Protein AF-A0A2V8UMM5-F1 (afdb_monomer_lite)

Sequence (128 aa):
MSQAISGHEPTEQEIGVKPAPEAKSEKRARAGDTRSVKVDIAKLDYLLDMVGEMVIAQSMIRHDPEIEKVSTPRLLRNFSQLESIAERIQKTAMSMRVVPVRVLFQKMARLVRDLSRKHRKQVDFETS

Foldseek 3Di:
DDDDDDDDDDDDDDDDDDDDDDDPDPPPDPPPPPDDDDDDPVVLVVQLVVLVVVLVVLVCCVPPPVCVVVPDPVNVVVSVVVNVVSVVSNVVSVVVNDDPCVVVLVVVVVVVVVVCVVVVHDDDDDDD

Radius of gyration: 35.99 Å; chains: 1; bounding box: 85×62×94 Å

Structure (mmCIF, N/CA/C/O backbone):
data_AF-A0A2V8UMM5-F1
#
_entry.id   AF-A0A2V8UMM5-F1
#
loop_
_atom_site.group_PDB
_atom_site.id
_atom_site.type_symbol
_atom_site.label_atom_id
_atom_site.label_alt_id
_atom_site.label_comp_id
_atom_site.label_asym_id
_atom_site.label_entity_id
_atom_site.label_seq_id
_atom_site.pdbx_PDB_ins_code
_atom_site.Cartn_x
_atom_site.Cartn_y
_atom_site.Cartn_z
_atom_site.occupancy
_atom_site.B_iso_or_equiv
_atom_site.auth_seq_id
_atom_site.auth_comp_id
_atom_site.auth_asym_id
_atom_site.auth_atom_id
_atom_site.pdbx_PDB_model_num
ATOM 1 N N . MET A 1 1 ? -62.244 49.802 68.753 1.00 40.03 1 MET A N 1
ATOM 2 C CA . MET A 1 1 ? -62.958 50.016 67.475 1.00 40.03 1 MET A CA 1
ATOM 3 C C . MET A 1 1 ? -61.936 50.449 66.430 1.00 40.03 1 MET A C 1
ATOM 5 O O . MET A 1 1 ? -61.139 51.310 66.766 1.00 40.03 1 MET A O 1
ATOM 9 N N . SER A 1 2 ? -61.975 49.807 65.251 1.00 38.78 2 SER A N 1
ATOM 10 C CA . SER A 1 2 ? -61.232 50.033 63.982 1.00 38.78 2 SER A CA 1
ATOM 11 C C . SER A 1 2 ? -59.695 50.047 64.031 1.00 38.78 2 SER A C 1
ATOM 13 O O . SER A 1 2 ? -59.108 50.900 64.676 1.00 38.78 2 SER A O 1
ATOM 15 N N . GLN A 1 3 ? -58.960 49.063 63.486 1.00 39.09 3 GLN A N 1
ATOM 16 C CA . GLN A 1 3 ? -58.786 48.651 62.070 1.00 39.09 3 GLN A CA 1
ATOM 17 C C . GLN A 1 3 ? -58.391 49.787 61.111 1.00 39.09 3 GLN A C 1
ATOM 19 O O . GLN A 1 3 ? -59.218 50.644 60.825 1.00 39.09 3 GLN A O 1
ATOM 24 N N . ALA A 1 4 ? -57.179 49.716 60.542 1.00 41.06 4 ALA A N 1
ATOM 25 C CA . ALA A 1 4 ? -56.945 49.422 59.119 1.00 41.06 4 ALA A CA 1
ATOM 26 C C . ALA A 1 4 ? -55.432 49.330 58.804 1.00 41.06 4 ALA A C 1
ATOM 28 O O . ALA A 1 4 ? -54.586 49.817 59.543 1.00 41.06 4 ALA A O 1
ATOM 29 N N . ILE A 1 5 ? -55.141 48.635 57.711 1.00 40.31 5 ILE A N 1
ATOM 30 C CA . ILE A 1 5 ? -53.904 47.979 57.264 1.00 40.31 5 ILE A CA 1
ATOM 31 C C . ILE A 1 5 ? -53.278 48.677 56.037 1.00 40.31 5 ILE A C 1
ATOM 33 O O . ILE A 1 5 ? -53.992 49.360 55.311 1.00 40.31 5 ILE A O 1
ATOM 37 N N . SER A 1 6 ? -52.021 48.305 55.727 1.00 42.56 6 SER A N 1
ATOM 38 C CA . SER A 1 6 ? -51.389 48.254 54.381 1.00 42.56 6 SER A CA 1
ATOM 39 C C . SER A 1 6 ? -50.859 49.576 53.782 1.00 42.56 6 SER A C 1
ATOM 41 O O . SER A 1 6 ? -51.536 50.589 53.838 1.00 42.56 6 SER A O 1
ATOM 43 N N . GLY A 1 7 ? -49.682 49.657 53.146 1.00 34.88 7 GLY A N 1
ATOM 44 C CA . GLY A 1 7 ? -48.693 48.639 52.791 1.00 34.88 7 GLY A CA 1
ATOM 45 C C . GLY A 1 7 ? -47.494 49.221 52.007 1.00 34.88 7 GLY A C 1
ATOM 46 O O . GLY A 1 7 ? -47.568 50.328 51.489 1.00 34.88 7 GLY A O 1
ATOM 47 N N . HIS A 1 8 ? -46.421 48.420 51.979 1.00 42.41 8 HIS A N 1
ATOM 48 C CA . HIS A 1 8 ? -45.359 48.213 50.969 1.00 42.41 8 HIS A CA 1
ATOM 49 C C . HIS A 1 8 ? -44.520 49.378 50.362 1.00 42.41 8 HIS A C 1
ATOM 51 O O . HIS A 1 8 ? -44.987 50.127 49.513 1.00 42.41 8 HIS A O 1
ATOM 57 N N . GLU A 1 9 ? -43.250 49.441 50.804 1.00 49.84 9 GLU A N 1
ATOM 58 C CA . GLU A 1 9 ? -41.944 49.421 50.076 1.00 49.84 9 GLU A CA 1
ATOM 59 C C . GLU A 1 9 ? -41.904 49.531 48.523 1.00 49.84 9 GLU A C 1
ATOM 61 O O . GLU A 1 9 ? -42.826 49.045 47.866 1.00 49.84 9 GLU A O 1
ATOM 66 N N . PRO A 1 10 ? -40.820 50.086 47.901 1.00 49.03 10 PRO A N 1
ATOM 67 C CA . PRO A 1 10 ? -39.515 49.399 47.878 1.00 49.03 10 PRO A CA 1
ATOM 68 C C . PRO A 1 10 ? -38.199 50.217 47.836 1.00 49.03 10 PRO A C 1
ATOM 70 O O . PRO A 1 10 ? -38.131 51.413 47.571 1.00 49.03 10 PRO A O 1
ATOM 73 N N . THR A 1 11 ? -37.175 49.414 48.128 1.00 46.41 11 THR A N 1
ATOM 74 C CA . THR A 1 11 ? -35.702 49.440 48.171 1.00 46.41 11 THR A CA 1
ATOM 75 C C . THR A 1 11 ? -34.938 50.091 47.003 1.00 46.41 11 THR A C 1
ATOM 77 O O . THR A 1 11 ? -35.460 50.144 45.898 1.00 46.41 11 THR A O 1
ATOM 80 N N . GLU A 1 12 ? -33.663 50.450 47.270 1.00 45.28 12 GLU A N 1
ATOM 81 C CA . GLU A 1 12 ? -32.421 50.364 46.438 1.00 45.28 12 GLU A CA 1
ATOM 82 C C . GLU A 1 12 ? -31.548 51.632 46.613 1.00 45.28 12 GLU A C 1
ATOM 84 O O . GLU A 1 12 ? -32.076 52.733 46.672 1.00 45.28 12 GLU A O 1
ATOM 89 N N . GLN A 1 13 ? -30.214 51.636 46.730 1.00 40.69 13 GLN A N 1
ATOM 90 C CA . GLN A 1 13 ? -29.137 50.663 46.513 1.00 40.69 13 GLN A CA 1
ATOM 91 C C . GLN A 1 13 ? -27.851 51.285 47.111 1.00 40.69 13 GLN A C 1
ATOM 93 O O . GLN A 1 13 ? -27.551 52.444 46.822 1.00 40.69 13 GLN A O 1
ATOM 98 N N . GLU A 1 14 ? -27.062 50.532 47.886 1.00 41.03 14 GLU A N 1
ATOM 99 C CA . GLU A 1 14 ? -25.693 50.920 48.261 1.00 41.03 14 GLU A CA 1
ATOM 100 C C . GLU A 1 14 ? -24.646 50.172 47.419 1.00 41.03 14 GLU A C 1
ATOM 102 O O . GLU A 1 14 ? -24.663 48.954 47.247 1.00 41.03 14 GLU A O 1
ATOM 107 N N . ILE A 1 15 ? -23.723 50.982 46.913 1.00 47.09 15 ILE A N 1
ATOM 108 C CA . ILE A 1 15 ? -22.450 50.714 46.245 1.00 47.09 15 ILE A CA 1
ATOM 109 C C . ILE A 1 15 ? -21.518 49.759 47.014 1.00 47.09 15 ILE A C 1
ATOM 111 O O . ILE A 1 15 ? -21.248 49.941 48.197 1.00 47.09 15 ILE A O 1
ATOM 115 N N . GLY A 1 16 ? -20.905 48.812 46.297 1.00 40.38 16 GLY A N 1
ATOM 116 C CA . GLY A 1 16 ? -19.848 47.950 46.832 1.00 40.38 16 GLY A CA 1
ATOM 117 C C . GLY A 1 16 ? -18.998 47.308 45.737 1.00 40.38 16 GLY A C 1
ATOM 118 O O . GLY A 1 16 ? -19.277 46.202 45.285 1.00 40.38 16 GLY A O 1
ATOM 119 N N . VAL A 1 17 ? -17.939 48.001 45.313 1.00 48.53 17 VAL A N 1
ATOM 120 C CA . VAL A 1 17 ? -16.918 47.482 44.390 1.00 48.53 17 VAL A CA 1
ATOM 121 C C . VAL A 1 17 ? -15.945 46.574 45.152 1.00 48.53 17 VAL A C 1
ATOM 123 O O . VAL A 1 17 ? -15.284 47.014 46.092 1.00 48.53 17 VAL A O 1
ATOM 126 N N . LYS A 1 18 ? -15.797 45.321 44.701 1.00 55.31 18 LYS A N 1
ATOM 127 C CA . LYS A 1 18 ? -14.663 44.437 45.028 1.00 55.31 18 LYS A CA 1
ATOM 128 C C . LYS A 1 18 ? -14.210 43.703 43.750 1.00 55.31 18 LYS A C 1
ATOM 130 O O . LYS A 1 18 ? -15.072 43.230 43.011 1.00 55.31 18 LYS A O 1
ATOM 135 N N . PRO A 1 19 ? -12.898 43.629 43.452 1.00 48.78 19 PRO A N 1
ATOM 136 C CA . PRO A 1 19 ? -12.400 43.214 42.141 1.00 48.78 19 PRO A CA 1
ATOM 137 C C . PRO A 1 19 ? -12.377 41.685 41.993 1.00 48.78 19 PRO A C 1
ATOM 139 O O . PRO A 1 19 ? -11.952 40.966 42.897 1.00 48.78 19 PRO A O 1
ATOM 142 N N . ALA A 1 20 ? -12.840 41.201 40.839 1.00 51.81 20 ALA A N 1
ATOM 143 C CA . ALA A 1 20 ? -12.838 39.791 40.452 1.00 51.81 20 ALA A CA 1
ATOM 144 C C . ALA A 1 20 ? -11.487 39.383 39.814 1.00 51.81 20 ALA A C 1
ATOM 146 O O . ALA A 1 20 ? -10.830 40.223 39.197 1.00 51.81 20 ALA A O 1
ATOM 147 N N . PRO A 1 21 ? -11.059 38.115 39.968 1.00 51.31 21 PRO A N 1
ATOM 148 C CA . PRO A 1 21 ? -9.695 37.675 39.695 1.00 51.31 21 PRO A CA 1
ATOM 149 C C . PRO A 1 21 ? -9.398 37.510 38.201 1.00 51.31 21 PRO A C 1
ATOM 151 O O . PRO A 1 21 ? -10.256 37.128 37.406 1.00 51.31 21 PRO A O 1
ATOM 154 N N . GLU A 1 22 ? -8.136 37.768 37.862 1.00 49.12 22 GLU A N 1
ATOM 155 C CA . GLU A 1 22 ? -7.519 37.646 36.544 1.00 49.12 22 GLU A CA 1
ATOM 156 C C . GLU A 1 22 ? -7.912 36.350 35.820 1.00 49.12 22 GLU A C 1
ATOM 158 O O . GLU A 1 22 ? -7.555 35.233 36.214 1.00 49.12 22 GLU A O 1
ATOM 163 N N . ALA A 1 23 ? -8.620 36.518 34.703 1.00 49.28 23 ALA A N 1
ATOM 164 C CA . ALA A 1 23 ? -8.815 35.473 33.719 1.00 49.28 23 ALA A CA 1
ATOM 165 C C . ALA A 1 23 ? -7.446 35.085 33.147 1.00 49.28 23 ALA A C 1
ATOM 167 O O . ALA A 1 23 ? -6.804 35.845 32.418 1.00 49.28 23 ALA A O 1
ATOM 168 N N . LYS A 1 24 ? -6.997 33.882 33.513 1.00 49.97 24 LYS A N 1
ATOM 169 C CA . LYS A 1 24 ? -5.814 33.229 32.962 1.00 49.97 24 LYS A CA 1
ATOM 170 C C . LYS A 1 24 ? -5.858 33.304 31.440 1.00 49.97 24 LYS A C 1
ATOM 172 O O . LYS A 1 24 ? -6.742 32.740 30.803 1.00 49.97 24 LYS A O 1
ATOM 177 N N . SER A 1 25 ? -4.858 33.988 30.894 1.00 48.34 25 SER A N 1
ATOM 178 C CA . SER A 1 25 ? -4.458 33.945 29.496 1.00 48.34 25 SER A CA 1
ATOM 179 C C . SER A 1 25 ? -4.437 32.494 29.009 1.00 48.34 25 SER A C 1
ATOM 181 O O . SER A 1 25 ? -3.516 31.729 29.309 1.00 48.34 25 SER A O 1
ATOM 183 N N . GLU A 1 26 ? -5.449 32.114 28.232 1.00 48.84 26 GLU A N 1
ATOM 184 C CA . GLU A 1 26 ? -5.346 30.971 27.342 1.00 48.84 26 GLU A CA 1
ATOM 185 C C . GLU A 1 26 ? -4.319 31.335 26.270 1.00 48.84 26 GLU A C 1
ATOM 187 O O . GLU A 1 26 ? -4.629 31.862 25.200 1.00 48.84 26 GLU A O 1
ATOM 192 N N . LYS A 1 27 ? -3.051 31.023 26.553 1.00 52.53 27 LYS A N 1
ATOM 193 C CA . LYS A 1 27 ? -2.083 30.691 25.512 1.00 52.53 27 LYS A CA 1
ATOM 194 C C . LYS A 1 27 ? -2.631 29.470 24.778 1.00 52.53 27 LYS A C 1
ATOM 196 O O . LYS A 1 27 ? -2.223 28.339 25.034 1.00 52.53 27 LYS A O 1
ATOM 201 N N . ARG A 1 28 ? -3.564 29.699 23.850 1.00 52.97 28 ARG A N 1
ATOM 202 C CA . ARG A 1 28 ? -3.888 28.742 22.803 1.00 52.97 28 ARG A CA 1
ATOM 203 C C . ARG A 1 28 ? -2.626 28.634 21.969 1.00 52.97 28 ARG A C 1
ATOM 205 O O . ARG A 1 28 ? -2.322 29.491 21.141 1.00 52.97 28 ARG A O 1
ATOM 212 N N . ALA A 1 29 ? -1.832 27.629 22.320 1.00 51.62 29 ALA A N 1
ATOM 213 C CA . ALA A 1 29 ? -0.649 27.234 21.599 1.00 51.62 29 ALA A CA 1
ATOM 214 C C . ALA A 1 29 ? -0.990 27.259 20.109 1.00 51.62 29 ALA A C 1
ATOM 216 O O . ALA A 1 29 ? -1.937 26.601 19.669 1.00 51.62 29 ALA A O 1
ATOM 217 N N . ARG A 1 30 ? -0.225 28.041 19.346 1.00 52.84 30 ARG A N 1
ATOM 218 C CA . ARG A 1 30 ? -0.095 27.861 17.904 1.00 52.84 30 ARG A CA 1
ATOM 219 C C . ARG A 1 30 ? 0.564 26.497 17.691 1.00 52.84 30 ARG A C 1
ATOM 221 O O . ARG A 1 30 ? 1.755 26.408 17.418 1.00 52.84 30 ARG A O 1
ATOM 228 N N . ALA A 1 31 ? -0.196 25.430 17.916 1.00 54.66 31 ALA A N 1
ATOM 229 C CA . ALA A 1 31 ? 0.117 24.124 17.383 1.00 54.66 31 ALA A CA 1
ATOM 230 C C . ALA A 1 31 ? 0.033 24.291 15.868 1.00 54.66 31 ALA A C 1
ATOM 232 O O . ALA A 1 31 ? -0.990 24.759 15.364 1.00 54.66 31 ALA A O 1
ATOM 233 N N . GLY A 1 32 ? 1.142 24.025 15.177 1.00 53.88 32 GLY A N 1
ATOM 234 C CA . GLY A 1 32 ? 1.217 24.105 13.725 1.00 53.88 32 GLY A CA 1
ATOM 235 C C . GLY A 1 32 ? -0.011 23.451 13.103 1.00 53.88 32 GLY A C 1
ATOM 236 O O . GLY A 1 32 ? -0.384 22.339 13.483 1.00 53.88 32 GLY A O 1
ATOM 237 N N . ASP A 1 33 ? -0.654 24.200 12.213 1.00 55.84 33 ASP A N 1
ATOM 238 C CA . ASP A 1 33 ? -1.900 23.850 11.547 1.00 55.84 33 ASP A CA 1
ATOM 239 C C . ASP A 1 33 ? -1.676 22.591 10.698 1.00 55.84 33 ASP A C 1
ATOM 241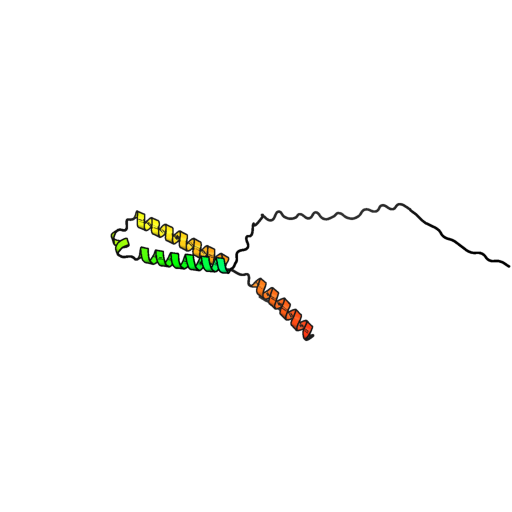 O O . ASP A 1 33 ? -1.302 22.636 9.525 1.00 55.84 33 ASP A O 1
ATOM 245 N N . THR A 1 34 ? -1.811 21.429 11.330 1.00 63.16 34 THR A N 1
ATOM 246 C CA . THR A 1 34 ? -1.776 20.135 10.661 1.00 63.16 34 THR A CA 1
ATOM 247 C C . THR A 1 34 ? -3.109 19.994 9.947 1.00 63.16 34 THR A C 1
ATOM 249 O O . THR A 1 34 ? -4.088 19.480 10.488 1.00 63.16 34 THR A O 1
ATOM 252 N N . ARG A 1 35 ? -3.158 20.502 8.711 1.00 77.19 35 ARG A N 1
ATOM 253 C CA . ARG A 1 35 ? -4.280 20.271 7.801 1.00 77.19 35 ARG A CA 1
ATOM 254 C C . ARG A 1 35 ? -4.463 18.767 7.635 1.00 77.19 35 ARG A C 1
ATOM 256 O O . ARG A 1 35 ? -3.637 18.093 7.028 1.00 77.19 35 ARG A O 1
ATOM 263 N N . SER A 1 36 ? -5.545 18.251 8.203 1.00 78.94 36 SER A N 1
ATOM 264 C CA . SER A 1 36 ? -5.938 16.851 8.088 1.00 78.94 36 SER A CA 1
ATOM 265 C C . SER A 1 36 ? -7.033 16.708 7.035 1.00 78.94 36 SER A C 1
ATOM 267 O O . SER A 1 36 ? -7.933 17.541 6.931 1.00 78.94 36 SER A O 1
ATOM 269 N N . VAL A 1 37 ? -6.947 15.643 6.240 1.00 79.50 37 VAL A N 1
ATOM 270 C CA . VAL A 1 37 ? -7.943 15.288 5.226 1.00 79.50 37 VAL A CA 1
ATOM 271 C C . VAL A 1 37 ? -8.512 13.925 5.591 1.00 79.50 37 VAL A C 1
ATOM 273 O O . VAL A 1 37 ? -7.763 12.977 5.822 1.00 79.50 37 VAL A O 1
ATOM 276 N N . LYS A 1 38 ? -9.842 13.825 5.661 1.00 82.25 38 LYS A N 1
ATOM 277 C CA . LYS A 1 38 ? -10.527 12.544 5.852 1.00 82.25 38 LYS A CA 1
ATOM 278 C C . LYS A 1 38 ? -10.653 11.851 4.504 1.00 82.25 38 LYS A C 1
ATOM 280 O O . LYS A 1 38 ? -11.232 12.408 3.575 1.00 82.25 38 LYS A O 1
ATOM 285 N N . VAL A 1 39 ? -10.133 10.636 4.424 1.00 83.88 39 VAL A N 1
ATOM 286 C CA . VAL A 1 39 ? -10.223 9.776 3.245 1.00 83.88 39 VAL A CA 1
ATOM 287 C C . VAL A 1 39 ? -10.933 8.494 3.664 1.00 83.88 39 VAL A C 1
ATOM 289 O O . VAL A 1 39 ? -10.702 7.991 4.762 1.00 83.88 39 VAL A O 1
ATOM 292 N N . ASP A 1 40 ? -11.834 8.004 2.816 1.00 87.44 40 ASP A N 1
ATOM 293 C CA . ASP A 1 40 ? -12.479 6.706 3.015 1.00 87.44 40 ASP A CA 1
ATOM 294 C C . ASP A 1 40 ? -11.429 5.589 2.925 1.00 87.44 40 ASP A C 1
ATOM 296 O O . ASP A 1 40 ? -10.587 5.598 2.023 1.00 87.44 40 ASP A O 1
ATOM 300 N N . ILE A 1 41 ? -11.501 4.620 3.836 1.00 84.38 41 ILE A N 1
ATOM 301 C CA . ILE A 1 41 ? -10.621 3.448 3.857 1.00 84.38 41 ILE A CA 1
ATOM 302 C C . ILE A 1 41 ? -10.711 2.701 2.521 1.00 84.38 41 ILE A C 1
ATOM 304 O O . ILE A 1 41 ? -9.678 2.334 1.973 1.00 84.38 41 ILE A O 1
ATOM 308 N N . ALA A 1 42 ? -11.902 2.593 1.920 1.00 87.44 42 ALA A N 1
ATOM 309 C CA . ALA A 1 42 ? -12.075 1.921 0.630 1.00 87.44 42 ALA A CA 1
ATOM 310 C C . ALA A 1 42 ? -11.251 2.563 -0.503 1.00 87.44 42 ALA A C 1
ATOM 312 O O . ALA A 1 42 ? -10.797 1.878 -1.416 1.00 87.44 42 ALA A O 1
ATOM 313 N N . LYS A 1 43 ? -11.010 3.881 -0.445 1.00 86.81 43 LYS A N 1
ATOM 314 C CA . LYS A 1 43 ? -10.176 4.579 -1.438 1.00 86.81 43 LYS A CA 1
ATOM 315 C C . LYS A 1 43 ? -8.689 4.308 -1.236 1.00 86.81 43 LYS A C 1
ATOM 317 O O . LYS A 1 43 ? -7.953 4.253 -2.216 1.00 86.81 43 LYS A O 1
ATOM 322 N N . LEU A 1 44 ? -8.249 4.160 0.016 1.00 87.06 44 LEU A N 1
ATOM 323 C CA . LEU A 1 44 ? -6.878 3.742 0.319 1.00 87.06 44 LEU A CA 1
ATOM 324 C C . LEU A 1 44 ? -6.644 2.295 -0.121 1.00 87.06 44 LEU A C 1
ATOM 326 O O . LEU A 1 44 ? -5.587 1.996 -0.664 1.00 87.06 44 LEU A O 1
ATOM 330 N N . ASP A 1 45 ? -7.641 1.431 0.059 1.00 86.12 45 ASP A N 1
ATOM 331 C CA . ASP A 1 45 ? -7.603 0.031 -0.373 1.00 86.12 45 ASP A CA 1
ATOM 332 C C . ASP A 1 45 ? -7.466 -0.059 -1.892 1.00 86.12 45 ASP A C 1
ATOM 334 O O . ASP A 1 45 ? -6.504 -0.638 -2.385 1.00 86.12 45 ASP A O 1
ATOM 338 N N . TYR A 1 46 ? -8.332 0.646 -2.620 1.00 90.50 46 TYR A N 1
ATOM 339 C CA . TYR A 1 46 ? -8.257 0.726 -4.076 1.00 90.50 46 TYR A CA 1
ATOM 340 C C . TYR A 1 46 ? -6.915 1.289 -4.577 1.00 90.50 46 TYR A C 1
ATOM 342 O O . TYR A 1 46 ? -6.368 0.826 -5.576 1.00 90.50 46 TYR A O 1
ATOM 350 N N . LEU A 1 47 ? -6.342 2.275 -3.876 1.00 88.31 47 LEU A N 1
ATOM 351 C CA . LEU A 1 47 ? -5.008 2.787 -4.196 1.00 88.31 47 LEU A CA 1
ATOM 352 C C . LEU A 1 47 ? -3.930 1.709 -4.036 1.00 88.31 47 LEU A C 1
ATOM 354 O O . LEU A 1 47 ? -3.027 1.636 -4.867 1.00 88.31 47 LEU A O 1
ATOM 358 N N . LEU A 1 48 ? -4.011 0.882 -2.993 1.00 87.62 48 LEU A N 1
ATOM 359 C CA . LEU A 1 48 ? -3.070 -0.217 -2.779 1.00 87.62 48 LEU A CA 1
ATOM 360 C C . LEU A 1 48 ? -3.195 -1.300 -3.851 1.00 87.62 48 LEU A C 1
ATOM 362 O O . LEU A 1 48 ? -2.162 -1.784 -4.310 1.00 87.62 48 LEU A O 1
ATOM 366 N N . ASP A 1 49 ? -4.414 -1.617 -4.284 1.00 90.88 49 ASP A N 1
ATOM 367 C CA . ASP A 1 49 ? -4.651 -2.573 -5.370 1.00 90.88 49 ASP A CA 1
ATOM 368 C C . ASP A 1 49 ? -4.014 -2.076 -6.675 1.00 90.88 49 ASP A C 1
ATOM 370 O O . ASP A 1 49 ? -3.200 -2.776 -7.276 1.00 90.88 49 ASP A O 1
ATOM 374 N N . MET A 1 50 ? -4.263 -0.812 -7.046 1.00 91.25 50 MET A N 1
ATOM 375 C CA . MET A 1 50 ? -3.653 -0.197 -8.234 1.00 91.25 50 MET A CA 1
ATOM 376 C C . MET A 1 50 ? -2.122 -0.167 -8.166 1.00 91.25 50 MET A C 1
ATOM 378 O O . MET A 1 50 ? -1.445 -0.425 -9.161 1.00 91.25 50 MET A O 1
ATOM 382 N N . VAL A 1 51 ? -1.549 0.157 -7.002 1.00 89.06 51 VAL A N 1
ATOM 383 C CA . VAL A 1 51 ? -0.089 0.142 -6.815 1.00 89.06 51 VAL A CA 1
ATOM 384 C C . VAL A 1 51 ? 0.453 -1.285 -6.919 1.00 89.06 51 VAL A C 1
ATOM 386 O O . VAL A 1 51 ? 1.514 -1.481 -7.507 1.00 89.06 51 VAL A O 1
ATOM 389 N N . GLY A 1 52 ? -0.269 -2.278 -6.396 1.00 87.94 52 GLY A N 1
ATOM 390 C CA . GLY A 1 52 ? 0.079 -3.692 -6.517 1.00 87.94 52 GLY A CA 1
ATOM 391 C C . GLY A 1 52 ? 0.099 -4.162 -7.971 1.00 87.94 52 GLY A C 1
ATOM 392 O O . GLY A 1 52 ? 1.112 -4.691 -8.428 1.00 87.94 52 GLY A O 1
ATOM 393 N N . GLU A 1 53 ? -0.971 -3.899 -8.721 1.00 92.81 53 GLU A N 1
ATOM 394 C CA . GLU A 1 53 ? -1.052 -4.215 -10.153 1.00 92.81 53 GLU A CA 1
ATOM 395 C C . GLU A 1 53 ? 0.045 -3.508 -10.958 1.00 92.81 53 GLU A C 1
ATOM 397 O O . GLU A 1 53 ? 0.682 -4.118 -11.818 1.00 92.81 53 GLU A O 1
ATOM 402 N N . MET A 1 54 ? 0.340 -2.246 -10.632 1.00 90.25 54 MET A N 1
ATOM 403 C CA . MET A 1 54 ? 1.428 -1.493 -11.254 1.00 90.25 54 MET A CA 1
ATOM 404 C C . MET A 1 54 ? 2.794 -2.154 -11.015 1.00 90.25 54 MET A C 1
ATOM 406 O O . MET A 1 54 ? 3.582 -2.271 -11.952 1.00 90.25 54 MET A O 1
ATOM 410 N N . VAL A 1 55 ? 3.087 -2.593 -9.787 1.00 87.00 55 VAL A N 1
ATOM 411 C CA . VAL A 1 55 ? 4.355 -3.269 -9.458 1.00 87.00 55 VAL A CA 1
ATOM 412 C C . VAL A 1 55 ? 4.472 -4.607 -10.194 1.00 87.00 55 VAL A C 1
ATOM 414 O O . VAL A 1 55 ? 5.546 -4.935 -10.701 1.00 87.00 55 VAL A O 1
ATOM 417 N N . ILE A 1 56 ? 3.372 -5.354 -10.322 1.00 90.25 56 ILE A N 1
ATOM 418 C CA . ILE A 1 56 ? 3.337 -6.605 -11.094 1.00 90.25 56 ILE A CA 1
ATOM 419 C C . ILE A 1 56 ? 3.632 -6.329 -12.573 1.00 90.25 56 ILE A C 1
ATOM 421 O O . ILE A 1 56 ? 4.522 -6.958 -13.146 1.00 90.25 56 ILE A O 1
ATOM 425 N N . ALA A 1 57 ? 2.946 -5.357 -13.181 1.00 90.62 57 ALA A N 1
ATOM 426 C CA . ALA A 1 57 ? 3.161 -4.989 -14.579 1.00 90.62 57 ALA A CA 1
ATOM 427 C C . ALA A 1 57 ? 4.605 -4.520 -14.840 1.00 90.62 57 ALA A C 1
ATOM 429 O O . ALA A 1 57 ? 5.212 -4.889 -15.843 1.00 90.62 57 ALA A O 1
ATOM 430 N N . GLN A 1 58 ? 5.194 -3.756 -13.915 1.00 86.81 58 GLN A N 1
ATOM 431 C CA . GLN A 1 58 ? 6.600 -3.344 -13.996 1.00 86.81 58 GLN A CA 1
ATOM 432 C C . GLN A 1 58 ? 7.558 -4.538 -13.940 1.00 86.81 58 GLN A C 1
ATOM 434 O O . GLN A 1 58 ? 8.500 -4.598 -14.730 1.00 86.81 58 GLN A O 1
ATOM 439 N N . SER A 1 59 ? 7.306 -5.499 -13.046 1.00 88.31 59 SER A N 1
ATOM 440 C CA . SER A 1 59 ? 8.107 -6.722 -12.944 1.00 88.31 59 SER A CA 1
ATOM 441 C C . SER A 1 59 ? 8.040 -7.544 -14.232 1.00 88.31 59 SER A C 1
ATOM 443 O O . SER A 1 59 ? 9.079 -7.978 -14.728 1.00 88.31 59 SER A O 1
ATOM 445 N N . MET A 1 60 ? 6.851 -7.673 -14.832 1.00 89.81 60 MET A N 1
ATOM 446 C CA . MET A 1 60 ? 6.686 -8.336 -16.130 1.00 89.81 60 MET A CA 1
ATOM 447 C C . MET A 1 60 ? 7.535 -7.674 -17.218 1.00 89.81 60 MET A C 1
ATOM 449 O O . MET A 1 60 ? 8.261 -8.370 -17.915 1.00 89.81 60 MET A O 1
ATOM 453 N N . ILE A 1 61 ? 7.512 -6.341 -17.319 1.00 88.00 61 ILE A N 1
ATOM 454 C CA . ILE A 1 61 ? 8.300 -5.600 -18.320 1.00 88.00 61 ILE A CA 1
ATOM 455 C C . ILE A 1 61 ? 9.806 -5.747 -18.070 1.00 88.00 61 ILE A C 1
ATOM 457 O O . ILE A 1 61 ? 10.580 -5.904 -19.011 1.00 88.00 61 ILE A O 1
ATOM 461 N N . ARG A 1 62 ? 10.246 -5.697 -16.809 1.00 84.56 62 ARG A N 1
ATOM 462 C CA . ARG A 1 62 ? 11.668 -5.830 -16.459 1.00 84.56 62 ARG A CA 1
ATOM 463 C C . ARG A 1 62 ? 12.229 -7.212 -16.788 1.00 84.56 62 ARG A C 1
ATOM 465 O O . ARG A 1 62 ? 13.407 -7.315 -17.119 1.00 84.56 62 ARG A O 1
ATOM 472 N N . HIS A 1 63 ? 11.409 -8.248 -16.653 1.00 85.75 63 HIS A N 1
ATOM 473 C CA . HIS A 1 63 ? 11.787 -9.634 -16.923 1.00 85.75 63 HIS A CA 1
ATOM 474 C C . HIS A 1 63 ? 11.387 -10.107 -18.324 1.00 85.75 63 HIS A C 1
ATOM 476 O O . HIS A 1 63 ? 11.531 -11.291 -18.624 1.00 85.75 63 HIS A O 1
ATOM 482 N N . ASP A 1 64 ? 10.900 -9.206 -19.179 1.00 89.06 64 ASP A N 1
ATOM 483 C CA . ASP A 1 64 ? 10.574 -9.528 -20.560 1.00 89.06 64 ASP A CA 1
ATOM 484 C C . ASP A 1 64 ? 11.873 -9.768 -21.363 1.00 89.06 64 ASP A C 1
ATOM 486 O O . ASP A 1 64 ? 12.705 -8.856 -21.482 1.00 89.06 64 ASP A O 1
ATOM 490 N N . PRO A 1 65 ? 12.068 -10.967 -21.946 1.00 87.06 65 PRO A N 1
ATOM 491 C CA . PRO A 1 65 ? 13.261 -11.292 -22.725 1.00 87.06 65 PRO A CA 1
ATOM 492 C C . PRO A 1 65 ? 13.471 -10.393 -23.950 1.00 87.06 65 PRO A C 1
ATOM 494 O O . PRO A 1 65 ? 14.597 -10.266 -24.434 1.00 87.06 65 PRO A O 1
ATOM 497 N N . GLU A 1 66 ? 12.411 -9.800 -24.505 1.00 87.69 66 GLU A N 1
ATOM 498 C CA . GLU A 1 66 ? 12.531 -8.850 -25.613 1.00 87.69 66 GLU A CA 1
ATOM 499 C C . GLU A 1 66 ? 13.052 -7.499 -25.133 1.00 87.69 66 GLU A C 1
ATOM 501 O O . GLU A 1 66 ? 13.924 -6.910 -25.774 1.00 87.69 66 GLU A O 1
ATOM 506 N N . ILE A 1 67 ? 12.597 -7.039 -23.966 1.00 84.12 67 ILE A N 1
ATOM 507 C CA . ILE A 1 67 ? 13.119 -5.820 -23.341 1.00 84.12 67 ILE A CA 1
ATOM 508 C C . ILE A 1 67 ? 14.586 -6.006 -22.969 1.00 84.12 67 ILE A C 1
ATOM 510 O O . ILE A 1 67 ? 15.388 -5.110 -23.228 1.00 84.12 67 ILE A O 1
ATOM 514 N N . GLU A 1 68 ? 14.968 -7.169 -22.438 1.00 79.19 68 GLU A N 1
ATOM 515 C CA . GLU A 1 68 ? 16.356 -7.469 -22.074 1.00 79.19 68 GLU A CA 1
ATOM 516 C C . GLU A 1 68 ? 17.299 -7.346 -23.284 1.00 79.19 68 GLU A C 1
ATOM 518 O O . GLU A 1 68 ? 18.338 -6.689 -23.195 1.00 79.19 68 GLU A O 1
ATOM 523 N N . LYS A 1 69 ? 16.889 -7.851 -24.456 1.00 82.31 69 LYS A N 1
ATOM 524 C CA . LYS A 1 69 ? 17.668 -7.777 -25.710 1.00 82.31 69 LYS A CA 1
ATOM 525 C C . LYS A 1 69 ? 17.850 -6.358 -26.256 1.00 82.31 69 LYS A C 1
ATOM 527 O O . LYS A 1 69 ? 18.837 -6.096 -26.940 1.00 82.31 69 LYS A O 1
ATOM 532 N N . VAL A 1 70 ? 16.905 -5.456 -25.990 1.00 83.38 70 VAL A N 1
ATOM 533 C CA . VAL A 1 70 ? 16.898 -4.073 -26.517 1.00 83.38 70 VAL A CA 1
ATOM 534 C C . VAL A 1 70 ? 17.310 -3.058 -25.437 1.00 83.38 70 VAL A C 1
ATOM 536 O O . VAL A 1 70 ? 17.426 -1.853 -25.686 1.00 83.38 70 VAL A O 1
ATOM 539 N N . SER A 1 71 ? 17.553 -3.527 -24.211 1.00 82.69 71 SER A N 1
ATOM 540 C CA . SER A 1 71 ? 17.767 -2.662 -23.060 1.00 82.69 71 SER A CA 1
ATOM 541 C C . SER A 1 71 ? 19.086 -1.893 -23.144 1.00 82.69 71 SER A C 1
ATOM 543 O O . SER A 1 71 ? 20.188 -2.434 -23.166 1.00 82.69 71 SER A O 1
ATOM 545 N N . THR A 1 72 ? 18.976 -0.564 -23.167 1.00 88.81 72 THR A N 1
ATOM 546 C CA . THR A 1 72 ? 20.138 0.320 -23.035 1.00 88.81 72 THR A CA 1
ATOM 547 C C . THR A 1 72 ? 20.422 0.599 -21.556 1.00 88.81 72 THR A C 1
ATOM 549 O O . THR A 1 72 ? 19.486 0.644 -20.750 1.00 88.81 72 THR A O 1
ATOM 552 N N . PRO A 1 73 ? 21.672 0.918 -21.165 1.00 87.31 73 PRO A N 1
ATOM 553 C CA . PRO A 1 73 ? 21.985 1.308 -19.786 1.00 87.31 73 PRO A CA 1
ATOM 554 C C . PRO A 1 73 ? 21.145 2.489 -19.278 1.00 87.31 73 PRO A C 1
ATOM 556 O O . PRO A 1 73 ? 20.870 2.605 -18.086 1.00 87.31 73 PRO A O 1
ATOM 559 N N . ARG A 1 74 ? 20.722 3.384 -20.181 1.00 90.44 74 ARG A N 1
ATOM 560 C CA . ARG A 1 74 ? 19.805 4.484 -19.859 1.00 90.44 74 ARG A CA 1
ATOM 561 C C . ARG A 1 74 ? 18.399 3.973 -19.548 1.00 90.44 74 ARG A C 1
ATOM 563 O O . ARG A 1 74 ? 17.808 4.427 -18.575 1.00 90.44 74 ARG A O 1
ATOM 570 N N . LEU A 1 75 ? 17.881 3.047 -20.352 1.00 86.31 75 LEU A N 1
ATOM 571 C CA . LEU A 1 75 ? 16.562 2.456 -20.141 1.00 86.31 75 LEU A CA 1
ATOM 572 C C . LEU A 1 75 ? 16.502 1.689 -18.813 1.00 86.31 75 LEU A C 1
ATOM 574 O O . LEU A 1 75 ? 15.574 1.900 -18.039 1.00 86.31 75 LEU A O 1
ATOM 578 N N . LEU A 1 76 ? 17.533 0.897 -18.501 1.00 85.69 76 LEU A N 1
ATOM 579 C CA . LEU A 1 76 ? 17.641 0.180 -17.224 1.00 85.69 76 LEU A CA 1
ATOM 580 C C . LEU A 1 76 ? 17.630 1.136 -16.024 1.00 85.69 76 LEU A C 1
ATOM 582 O O . LEU A 1 76 ? 16.888 0.915 -15.072 1.00 85.69 76 LEU A O 1
ATOM 586 N N . ARG A 1 77 ? 18.380 2.248 -16.092 1.00 89.75 77 ARG A N 1
ATOM 587 C CA . ARG A 1 77 ? 18.345 3.283 -15.042 1.00 89.75 77 ARG A CA 1
ATOM 588 C C . ARG A 1 77 ? 16.955 3.891 -14.861 1.00 89.75 77 ARG A C 1
ATOM 590 O O . ARG A 1 77 ? 16.533 4.091 -13.725 1.00 89.75 77 ARG A O 1
ATOM 597 N N . ASN A 1 78 ? 16.246 4.170 -15.956 1.00 88.88 78 ASN A N 1
ATOM 598 C CA . ASN A 1 78 ? 14.890 4.713 -15.891 1.00 88.88 78 ASN A CA 1
ATOM 599 C C . ASN A 1 78 ? 13.915 3.718 -15.238 1.00 88.88 78 ASN A C 1
ATOM 601 O O . ASN A 1 78 ? 13.109 4.127 -14.404 1.00 88.88 78 ASN A O 1
ATOM 605 N N . PHE A 1 79 ? 14.017 2.424 -15.562 1.00 87.50 79 PHE A N 1
ATOM 606 C CA . PHE A 1 79 ? 13.220 1.379 -14.911 1.00 87.50 79 PHE A CA 1
ATOM 607 C C . PHE A 1 79 ? 13.522 1.273 -13.416 1.00 87.50 79 PHE A C 1
ATOM 609 O O . PHE A 1 79 ? 12.594 1.302 -12.616 1.00 87.50 79 PHE A O 1
ATOM 616 N N . SER A 1 80 ? 14.794 1.254 -13.011 1.00 88.19 80 SER A N 1
ATOM 617 C CA . SER A 1 80 ? 15.153 1.233 -11.584 1.00 88.19 80 SER A CA 1
ATOM 618 C C . SER A 1 80 ? 14.653 2.469 -10.828 1.00 88.19 80 SER A C 1
ATOM 620 O O . SER A 1 80 ? 14.249 2.376 -9.669 1.00 88.19 80 SER A O 1
ATOM 622 N N . GLN A 1 81 ? 14.644 3.641 -11.470 1.00 91.44 81 GLN A N 1
ATOM 623 C CA . GLN A 1 81 ? 14.066 4.845 -10.872 1.00 91.44 81 GLN A CA 1
ATOM 624 C C . GLN A 1 81 ? 12.546 4.718 -10.699 1.00 91.44 81 GLN A C 1
ATOM 626 O O . GLN A 1 81 ? 12.017 5.114 -9.659 1.00 91.44 81 GLN A O 1
ATOM 631 N N . LEU A 1 82 ? 11.851 4.152 -11.688 1.00 89.06 82 LEU A N 1
ATOM 632 C CA . LEU A 1 82 ? 10.416 3.886 -11.610 1.00 89.06 82 LEU A CA 1
ATOM 633 C C . LEU A 1 82 ? 10.084 2.898 -10.480 1.00 89.06 82 LEU A C 1
ATOM 635 O O . LEU A 1 82 ? 9.189 3.183 -9.684 1.00 89.06 82 LEU A O 1
ATOM 639 N N . GLU A 1 83 ? 10.846 1.809 -10.351 1.00 87.94 83 GLU A N 1
ATOM 640 C CA . GLU A 1 83 ? 10.710 0.834 -9.256 1.00 87.94 83 GLU A CA 1
ATOM 641 C C . GLU A 1 83 ? 10.876 1.499 -7.886 1.00 87.94 83 GLU A C 1
ATOM 643 O O . GLU A 1 83 ? 10.052 1.314 -6.992 1.00 87.94 83 GLU A O 1
ATOM 648 N N . SER A 1 84 ? 11.900 2.343 -7.730 1.00 91.31 84 SER A N 1
ATOM 649 C CA . SER A 1 84 ? 12.135 3.064 -6.475 1.00 91.31 84 SER A CA 1
ATOM 650 C C . SER A 1 84 ? 10.974 4.000 -6.113 1.00 91.31 84 SE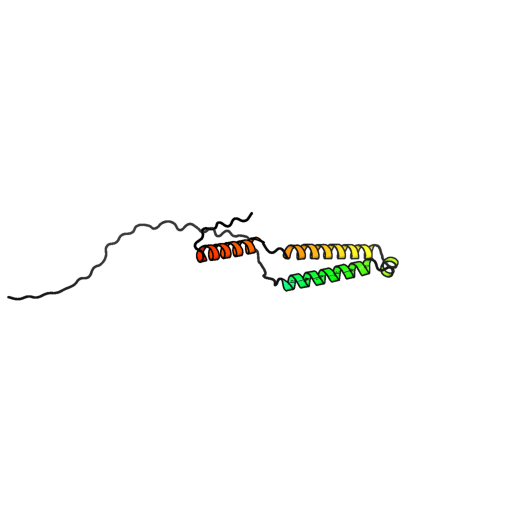R A C 1
ATOM 652 O O . SER A 1 84 ? 10.591 4.11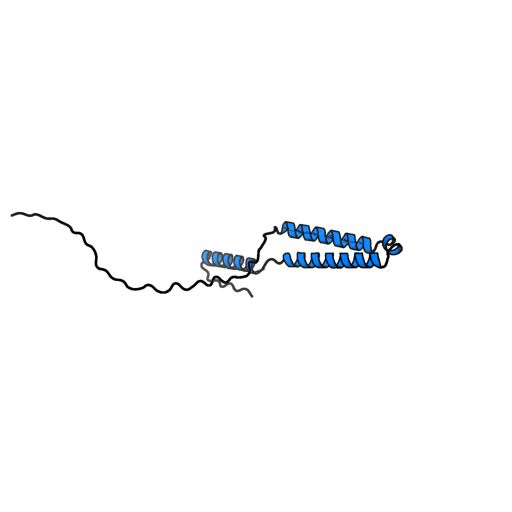1 -4.946 1.00 91.31 84 SER A O 1
ATOM 654 N N . ILE A 1 85 ? 10.378 4.674 -7.102 1.00 90.50 85 ILE A N 1
ATOM 655 C CA . ILE A 1 85 ? 9.201 5.527 -6.884 1.00 90.50 85 ILE A CA 1
ATOM 656 C C . ILE A 1 85 ? 7.990 4.677 -6.483 1.00 90.50 85 ILE A C 1
ATOM 658 O O . ILE A 1 85 ? 7.307 5.026 -5.518 1.00 90.50 85 ILE A O 1
ATOM 662 N N . ALA A 1 86 ? 7.748 3.559 -7.171 1.00 87.56 86 ALA A N 1
ATOM 663 C CA . ALA A 1 86 ? 6.656 2.639 -6.862 1.00 87.56 86 ALA A CA 1
ATOM 664 C C . ALA A 1 86 ? 6.769 2.075 -5.436 1.00 87.56 86 ALA A C 1
ATOM 666 O O . ALA A 1 86 ? 5.802 2.125 -4.675 1.00 87.56 86 ALA A O 1
ATOM 667 N N . GLU A 1 87 ? 7.966 1.646 -5.026 1.00 89.62 87 GLU A N 1
ATOM 668 C CA . GLU A 1 87 ? 8.230 1.146 -3.673 1.00 89.62 87 GLU A CA 1
ATOM 669 C C . GLU A 1 87 ? 7.957 2.222 -2.607 1.00 89.62 87 GLU A C 1
ATOM 671 O O . GLU A 1 87 ? 7.351 1.954 -1.565 1.00 89.62 87 GLU A O 1
ATOM 676 N N . ARG A 1 88 ? 8.355 3.476 -2.864 1.00 91.00 88 ARG A N 1
ATOM 677 C CA . ARG A 1 88 ? 8.075 4.605 -1.957 1.00 91.00 88 ARG A CA 1
ATOM 678 C C . ARG A 1 88 ? 6.580 4.892 -1.834 1.00 91.00 88 ARG A C 1
ATOM 680 O O . ARG A 1 88 ? 6.117 5.169 -0.724 1.00 91.00 88 ARG A O 1
ATOM 687 N N . ILE A 1 89 ? 5.830 4.821 -2.935 1.00 88.75 89 ILE A N 1
ATOM 688 C CA . ILE A 1 89 ? 4.366 4.965 -2.924 1.00 88.75 89 ILE A CA 1
ATOM 689 C C . ILE A 1 89 ? 3.740 3.834 -2.109 1.00 88.75 89 ILE A C 1
ATOM 691 O O . ILE A 1 89 ? 2.961 4.115 -1.201 1.00 88.75 89 ILE A O 1
ATOM 695 N N . GLN A 1 90 ? 4.132 2.582 -2.360 1.00 86.44 90 GLN A N 1
ATOM 696 C CA . GLN A 1 90 ? 3.624 1.417 -1.635 1.00 86.44 90 GLN A CA 1
ATOM 697 C C . GLN A 1 90 ? 3.870 1.542 -0.125 1.00 86.44 90 GLN A C 1
ATOM 699 O O . GLN A 1 90 ? 2.939 1.396 0.666 1.00 86.44 90 GLN A O 1
ATOM 704 N N . LYS A 1 91 ? 5.098 1.883 0.291 1.00 87.50 91 LYS A N 1
ATOM 705 C CA . LYS A 1 91 ? 5.446 2.090 1.710 1.00 87.50 91 LYS A CA 1
ATOM 706 C C . LYS A 1 91 ? 4.618 3.204 2.345 1.00 87.50 91 LYS A C 1
ATOM 708 O O . LYS A 1 91 ? 4.106 3.043 3.453 1.00 87.50 91 LYS A O 1
ATOM 713 N N . THR A 1 92 ? 4.460 4.320 1.637 1.00 86.38 92 THR A N 1
ATOM 714 C CA . THR A 1 92 ? 3.680 5.466 2.121 1.00 86.38 92 THR A CA 1
ATOM 715 C C . THR A 1 92 ? 2.204 5.095 2.268 1.00 86.38 92 THR A C 1
ATOM 717 O O . THR A 1 92 ? 1.618 5.334 3.321 1.00 86.38 92 THR A O 1
ATOM 720 N N . ALA A 1 93 ? 1.616 4.437 1.270 1.00 83.25 93 ALA A N 1
ATOM 721 C CA . ALA A 1 93 ? 0.227 3.993 1.307 1.00 83.25 93 ALA A CA 1
ATOM 722 C C . ALA A 1 93 ? -0.027 2.957 2.417 1.00 83.25 93 ALA A C 1
ATOM 724 O O . ALA A 1 93 ? -1.005 3.072 3.154 1.00 83.25 93 ALA A O 1
ATOM 725 N N . MET A 1 94 ? 0.894 2.010 2.622 1.00 82.50 94 MET A N 1
ATOM 726 C CA . MET A 1 94 ? 0.826 1.060 3.740 1.00 82.50 94 MET A CA 1
ATOM 727 C C . MET A 1 94 ? 0.878 1.767 5.100 1.00 82.50 94 MET A C 1
ATOM 729 O O . MET A 1 94 ? 0.118 1.422 6.003 1.00 82.50 94 MET A O 1
ATOM 733 N N . SER A 1 95 ? 1.709 2.807 5.241 1.00 82.56 95 SER A N 1
ATOM 734 C CA . SER A 1 95 ? 1.785 3.590 6.483 1.00 82.56 95 SER A CA 1
ATOM 735 C C . SER A 1 95 ? 0.507 4.388 6.784 1.00 82.56 95 SER A C 1
ATOM 737 O O . SER A 1 95 ? 0.172 4.595 7.950 1.00 82.56 95 SER A O 1
ATOM 739 N N . MET A 1 96 ? -0.252 4.785 5.755 1.00 78.44 96 MET A N 1
ATOM 740 C CA . MET A 1 96 ? -1.532 5.488 5.916 1.00 78.44 96 MET A CA 1
ATOM 741 C C . MET A 1 96 ? -2.648 4.580 6.454 1.00 78.44 96 MET A C 1
ATOM 743 O O . MET A 1 96 ? -3.614 5.083 7.025 1.00 78.44 96 MET A O 1
ATOM 747 N N . ARG A 1 97 ? -2.527 3.251 6.309 1.00 74.31 97 ARG A N 1
ATOM 748 C CA . ARG A 1 97 ? -3.550 2.275 6.729 1.00 74.31 97 ARG A CA 1
ATOM 749 C C . ARG A 1 97 ? -3.537 1.968 8.235 1.00 74.31 97 ARG A C 1
ATOM 751 O O . ARG A 1 97 ? -4.323 1.149 8.710 1.00 74.31 97 ARG A O 1
ATOM 758 N N . VAL A 1 98 ? -2.667 2.603 9.020 1.00 68.94 98 VAL A N 1
ATOM 759 C CA . VAL A 1 98 ? -2.594 2.359 10.467 1.00 68.94 98 VAL A CA 1
ATOM 760 C C . VAL A 1 98 ? -3.792 3.002 11.169 1.00 68.94 98 VAL A C 1
ATOM 762 O O . VAL A 1 98 ? -3.824 4.204 11.428 1.00 68.94 98 VAL A O 1
ATOM 765 N N . VAL A 1 99 ? -4.784 2.182 11.519 1.00 68.12 99 VAL A N 1
ATOM 766 C CA . VAL A 1 99 ? -5.878 2.596 12.404 1.00 68.12 99 VAL A CA 1
ATOM 767 C C . VAL A 1 99 ? -5.399 2.480 13.857 1.00 68.12 99 VAL A C 1
ATOM 769 O O . VAL A 1 99 ? -4.977 1.399 14.271 1.00 68.12 99 VAL A O 1
ATOM 772 N N . PRO A 1 100 ? -5.474 3.549 14.673 1.00 70.56 100 PRO A N 1
ATOM 773 C CA . PRO A 1 100 ? -5.042 3.477 16.064 1.00 70.56 100 PRO A CA 1
ATOM 774 C C . PRO A 1 100 ? -5.881 2.468 16.864 1.00 70.56 100 PRO A C 1
ATOM 776 O O . PRO A 1 100 ? -7.081 2.674 17.068 1.00 70.56 100 PRO A O 1
ATOM 779 N N . VAL A 1 101 ? -5.242 1.425 17.411 1.00 80.81 101 VAL A N 1
ATOM 780 C CA . VAL A 1 101 ? -5.894 0.407 18.270 1.00 80.81 101 VAL A CA 1
ATOM 781 C C . VAL A 1 101 ? -6.548 1.041 19.507 1.00 80.81 101 VAL A C 1
ATOM 783 O O . VAL A 1 101 ? -7.571 0.570 20.002 1.00 80.81 101 VAL A O 1
ATOM 786 N N . ARG A 1 102 ? -6.042 2.200 19.948 1.00 82.19 102 ARG A N 1
ATOM 787 C CA . ARG A 1 102 ? -6.620 3.010 21.031 1.00 82.19 102 ARG A CA 1
ATOM 788 C C . ARG A 1 102 ? -8.117 3.283 20.855 1.00 82.19 102 ARG A C 1
ATOM 790 O O . ARG A 1 102 ? -8.849 3.307 21.843 1.00 82.19 1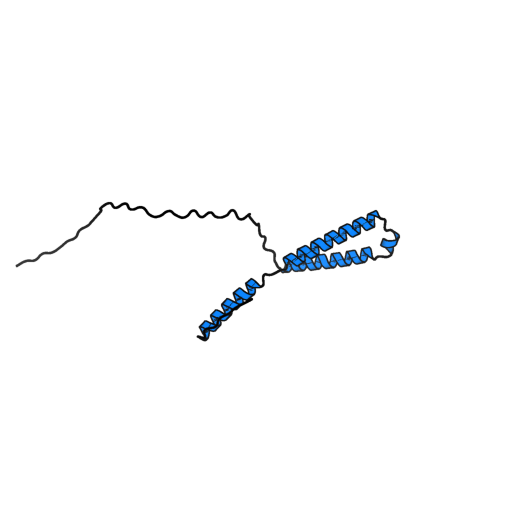02 ARG A O 1
ATOM 797 N N . VAL A 1 103 ? -8.588 3.480 19.621 1.00 83.25 103 VAL A N 1
ATOM 798 C CA . VAL A 1 103 ? -10.012 3.744 19.350 1.00 83.25 103 VAL A CA 1
ATOM 799 C C . VAL A 1 103 ? -10.869 2.523 19.700 1.00 83.25 103 VAL A C 1
ATOM 801 O O . VAL A 1 103 ? -11.957 2.670 20.265 1.00 83.25 103 VAL A O 1
ATOM 804 N N . LEU A 1 104 ? -10.361 1.318 19.433 1.00 86.94 104 LEU A N 1
ATOM 805 C CA . LEU A 1 104 ? -11.018 0.066 19.795 1.00 86.94 104 LEU A CA 1
ATOM 806 C C . LEU A 1 104 ? -11.071 -0.108 21.319 1.00 86.94 104 LEU A C 1
ATOM 808 O O . LEU A 1 104 ? -12.148 -0.350 21.864 1.00 86.94 104 LEU A O 1
ATOM 812 N N . PHE A 1 105 ? -9.954 0.107 22.019 1.00 90.94 105 PHE A N 1
ATOM 813 C CA . PHE A 1 105 ? -9.907 0.017 23.484 1.00 90.94 105 PHE A CA 1
ATOM 814 C C . PHE A 1 105 ? -10.832 1.025 24.172 1.00 90.94 105 PHE A C 1
ATOM 816 O O . PHE A 1 105 ? -11.533 0.676 25.119 1.00 90.94 105 PHE A O 1
ATOM 823 N N . GLN A 1 106 ? -10.950 2.247 23.645 1.00 89.81 106 GLN A N 1
ATOM 824 C CA . GLN A 1 106 ? -11.922 3.227 24.144 1.00 89.81 106 GLN A CA 1
ATOM 825 C C . GLN A 1 106 ? -13.382 2.802 23.937 1.00 89.81 106 GLN A C 1
ATOM 827 O O . GLN A 1 106 ? -14.254 3.206 24.713 1.00 89.81 106 GLN A O 1
ATOM 832 N N . LYS A 1 107 ? -13.688 2.041 22.880 1.00 89.94 107 LYS A N 1
ATOM 833 C CA . LYS A 1 107 ? -15.016 1.439 22.690 1.00 89.94 107 LYS A CA 1
ATOM 834 C C . LYS A 1 107 ? -15.246 0.295 23.677 1.00 89.94 107 LYS A C 1
ATOM 836 O O . LYS A 1 107 ? -16.298 0.262 24.308 1.00 89.94 107 LYS A O 1
ATOM 841 N N . MET A 1 108 ? -14.265 -0.587 23.864 1.00 92.50 108 MET A N 1
ATOM 842 C CA . MET A 1 108 ? -14.370 -1.698 24.817 1.00 92.50 108 MET A CA 1
ATOM 843 C C . MET A 1 108 ? -14.533 -1.209 26.258 1.00 92.50 108 MET A C 1
ATOM 845 O O . MET A 1 108 ? -15.448 -1.646 26.946 1.00 92.50 108 MET A O 1
ATOM 849 N N . ALA A 1 109 ? -13.752 -0.213 26.683 1.00 92.00 109 ALA A N 1
ATOM 850 C CA . ALA A 1 109 ? -13.867 0.382 28.015 1.00 92.00 109 ALA A CA 1
ATOM 851 C C . ALA A 1 109 ? -15.257 0.988 28.287 1.00 92.00 109 ALA A C 1
ATOM 853 O O . ALA A 1 109 ? -15.697 1.047 29.437 1.00 92.00 109 ALA A O 1
ATOM 854 N N . ARG A 1 110 ? -15.947 1.462 27.239 1.00 91.81 110 ARG A N 1
ATOM 855 C CA . ARG A 1 110 ? -17.341 1.920 27.330 1.00 91.81 110 ARG A CA 1
ATOM 856 C C . ARG A 1 110 ? -18.297 0.742 27.495 1.00 91.81 110 ARG A C 1
ATOM 858 O O . ARG A 1 110 ? -19.050 0.724 28.460 1.00 91.81 110 ARG A O 1
ATOM 865 N N . LEU A 1 111 ? -18.182 -0.272 26.637 1.00 94.62 111 LEU A N 1
ATOM 866 C CA . LEU A 1 111 ? -18.996 -1.490 26.719 1.00 94.62 111 LEU A CA 1
ATOM 867 C C . LEU A 1 111 ? -18.877 -2.190 28.079 1.00 94.62 111 LEU A C 1
ATOM 869 O O . LEU A 1 111 ? -19.893 -2.569 28.657 1.00 94.62 111 LEU A O 1
ATOM 873 N N . VAL A 1 112 ? -17.661 -2.324 28.617 1.00 94.62 112 VAL A N 1
ATOM 874 C CA . VAL A 1 112 ? -17.422 -2.949 29.929 1.00 94.62 112 VAL A CA 1
ATOM 875 C C . VAL A 1 112 ? -18.104 -2.160 31.047 1.00 94.62 112 VAL A C 1
ATOM 877 O O . VAL A 1 112 ? -18.758 -2.757 31.902 1.00 94.62 112 VAL A O 1
ATOM 880 N N . ARG A 1 113 ? -18.037 -0.821 31.014 1.00 92.88 113 ARG A N 1
ATOM 881 C CA . ARG A 1 113 ? -18.752 0.041 31.970 1.00 92.88 113 ARG A CA 1
ATOM 882 C C . ARG A 1 113 ? -20.267 -0.110 31.873 1.00 92.88 113 ARG A C 1
ATOM 884 O O . ARG A 1 113 ? -20.934 -0.173 32.905 1.00 92.88 113 ARG A O 1
ATOM 891 N N . ASP A 1 114 ? -20.808 -0.189 30.663 1.00 94.06 114 ASP A N 1
ATOM 892 C CA . ASP A 1 114 ? -22.250 -0.338 30.453 1.00 94.06 114 ASP A CA 1
ATOM 893 C C . ASP A 1 114 ? -22.749 -1.702 30.957 1.00 94.06 114 ASP A C 1
ATOM 895 O O . ASP A 1 114 ? -23.772 -1.784 31.644 1.00 94.06 114 ASP A O 1
ATOM 899 N N . LEU A 1 115 ? -21.983 -2.770 30.714 1.00 94.25 115 LEU A N 1
ATOM 900 C CA . LEU A 1 115 ? -22.276 -4.111 31.229 1.00 94.25 115 LEU A CA 1
ATOM 901 C C . LEU A 1 115 ? -22.167 -4.183 32.757 1.00 94.25 115 LEU A C 1
ATOM 903 O O . LEU A 1 115 ? -23.051 -4.735 33.417 1.00 94.25 115 LEU A O 1
ATOM 907 N N . SER A 1 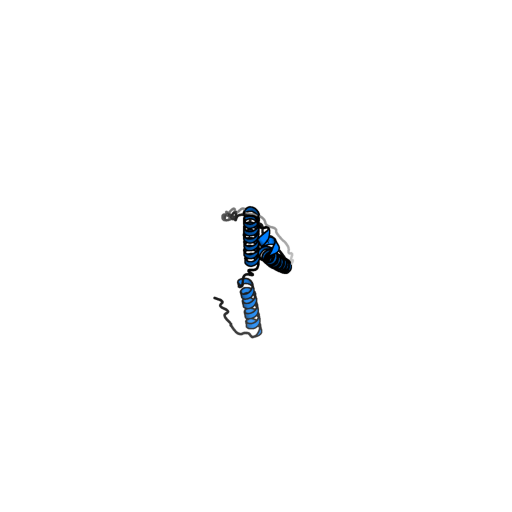116 ? -21.111 -3.593 33.317 1.00 93.94 116 SER A N 1
ATOM 908 C CA . SER A 1 116 ? -20.882 -3.475 34.762 1.00 93.94 116 SER A CA 1
ATOM 909 C C . SER A 1 116 ? -22.077 -2.816 35.456 1.00 93.94 116 SER A C 1
ATOM 911 O O . SER A 1 116 ? -22.611 -3.362 36.425 1.00 93.94 116 SER A O 1
ATOM 913 N N . ARG A 1 117 ? -22.573 -1.700 34.904 1.00 93.44 117 ARG A N 1
ATOM 914 C CA . ARG A 1 117 ? -23.761 -0.994 35.408 1.00 93.44 117 ARG A CA 1
ATOM 915 C C . ARG A 1 117 ? -25.027 -1.837 35.301 1.00 93.44 117 ARG A C 1
ATOM 917 O O . ARG A 1 117 ? -25.772 -1.929 36.274 1.00 93.44 117 ARG A O 1
ATOM 924 N N . LYS A 1 118 ? -25.254 -2.488 34.154 1.00 94.88 118 LYS A N 1
ATOM 925 C CA . LYS A 1 118 ? -26.440 -3.329 33.917 1.00 94.88 118 LYS A CA 1
ATOM 926 C C . LYS A 1 118 ? -26.538 -4.490 34.906 1.00 94.88 118 LYS A C 1
ATOM 928 O O . LYS A 1 118 ? -27.623 -4.789 35.396 1.00 94.88 118 LYS A O 1
ATOM 933 N N . HIS A 1 119 ? -25.410 -5.121 35.218 1.00 93.56 119 HIS A N 1
ATOM 934 C CA . HIS A 1 119 ? -25.351 -6.268 36.125 1.00 93.56 119 HIS A CA 1
ATOM 935 C C . HIS A 1 119 ? -24.976 -5.901 37.568 1.00 93.56 119 HIS A C 1
ATOM 937 O O . HIS A 1 119 ? -24.842 -6.799 38.395 1.00 93.56 119 HIS A O 1
ATOM 943 N N . ARG A 1 120 ? -24.827 -4.604 37.878 1.00 92.50 120 ARG A N 1
ATOM 944 C CA . ARG A 1 120 ? -24.428 -4.074 39.196 1.00 92.50 120 ARG A CA 1
ATOM 945 C C . ARG A 1 120 ? -23.154 -4.726 39.756 1.00 92.50 120 ARG A C 1
ATOM 947 O O . ARG A 1 120 ? -23.046 -4.949 40.958 1.00 92.50 120 ARG A O 1
ATOM 954 N N . LYS A 1 121 ? -22.190 -5.037 38.886 1.00 92.81 121 LYS A N 1
ATOM 955 C CA . LYS A 1 121 ? -20.882 -5.594 39.270 1.00 92.81 121 LYS A CA 1
ATOM 956 C C . LYS A 1 121 ? -19.806 -4.541 39.062 1.00 92.81 121 LYS A C 1
ATOM 958 O O . LYS A 1 121 ? -19.743 -3.973 37.978 1.00 92.81 121 LYS A O 1
ATOM 963 N N . GLN A 1 122 ? -18.956 -4.289 40.053 1.00 88.69 122 GLN A N 1
ATOM 964 C CA . GLN A 1 122 ? -17.759 -3.465 39.856 1.00 88.69 122 GLN A CA 1
ATOM 965 C C . GLN A 1 122 ? -16.741 -4.248 39.025 1.00 88.69 122 GLN A C 1
ATOM 967 O O . GLN A 1 122 ? -16.402 -5.378 39.366 1.00 88.69 122 GLN A O 1
ATOM 972 N N . VAL A 1 123 ? -16.307 -3.663 37.911 1.00 90.50 123 VAL A N 1
ATOM 973 C CA . VAL A 1 123 ? -15.326 -4.249 36.993 1.00 90.50 123 VAL A CA 1
ATOM 974 C C . VAL A 1 123 ? -14.325 -3.161 36.643 1.00 90.50 123 VAL A C 1
ATOM 976 O O . VAL A 1 123 ? -14.738 -2.062 36.266 1.00 90.50 123 VAL A O 1
ATOM 979 N N . ASP A 1 124 ? -13.041 -3.480 36.761 1.00 87.62 124 ASP A N 1
ATOM 980 C CA . ASP A 1 124 ? -11.954 -2.634 36.281 1.00 87.62 124 ASP A CA 1
ATOM 981 C C . ASP A 1 124 ? -11.462 -3.140 34.918 1.00 87.62 124 ASP A C 1
ATOM 983 O O . ASP A 1 124 ? -11.442 -4.348 34.670 1.00 87.62 124 ASP A O 1
ATOM 987 N N . PHE A 1 125 ? -11.134 -2.223 34.011 1.00 90.38 125 PHE A N 1
ATOM 988 C CA . PHE A 1 125 ? -10.709 -2.542 32.647 1.00 90.38 125 PHE A CA 1
ATOM 989 C C . PHE A 1 125 ? -9.404 -1.821 32.327 1.00 90.38 125 PHE A C 1
ATOM 991 O O . PHE A 1 125 ? -9.405 -0.633 31.994 1.00 90.38 125 PHE A O 1
ATOM 998 N N . GLU A 1 126 ? -8.308 -2.571 32.388 1.00 89.69 126 GLU A N 1
ATOM 999 C CA . GLU A 1 126 ? -6.958 -2.106 32.081 1.00 89.69 126 GLU A CA 1
ATOM 1000 C C . GLU A 1 126 ? -6.514 -2.603 30.696 1.00 89.69 126 GLU A C 1
ATOM 1002 O O . GLU A 1 126 ? -6.804 -3.733 30.300 1.00 89.69 126 GLU A O 1
ATOM 1007 N N . THR A 1 127 ? -5.811 -1.755 29.940 1.00 83.44 127 THR A N 1
ATOM 1008 C CA . THR A 1 127 ? -5.222 -2.108 28.637 1.00 83.44 127 THR A CA 1
ATOM 1009 C C . THR A 1 127 ? -3.760 -1.672 28.613 1.00 83.44 127 THR A C 1
ATOM 1011 O O . THR A 1 127 ? -3.499 -0.496 28.880 1.00 83.44 127 THR A O 1
ATOM 1014 N N . SE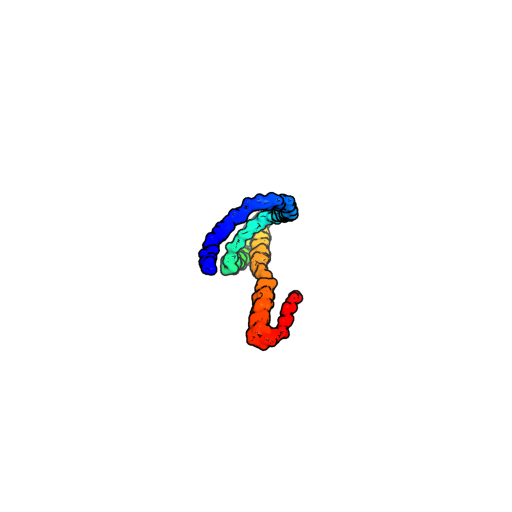R A 1 128 ? -2.837 -2.583 28.293 1.00 72.19 128 SER A N 1
ATOM 1015 C CA . SER A 1 128 ? -1.404 -2.301 28.086 1.00 72.19 128 SER A CA 1
ATOM 1016 C C . SER A 1 128 ? -1.081 -1.939 26.639 1.00 72.19 128 SER A C 1
ATOM 1018 O O . SER A 1 128 ? -1.782 -2.445 25.732 1.00 72.19 128 SER A O 1
#

Secondary structure (DSSP, 8-state):
------------------PPP-------------------HHHHHHHHHHHHHHHHHHHHHHT-HHHHHH--HHHHHHHHHHHHHHHHHHHHHHHHT---HHHHHHHHHHHHHHHHHHHT--------

pLDDT: mean 76.54, std 18.32, range [34.88, 94.88]